Protein AF-A0A399I848-F1 (afdb_monomer_lite)

Structure (mmCIF, N/CA/C/O backbone):
data_AF-A0A399I848-F1
#
_entry.id   AF-A0A399I848-F1
#
loop_
_atom_site.group_PDB
_atom_site.id
_atom_site.type_symbol
_atom_site.label_atom_id
_atom_site.label_alt_id
_atom_site.label_comp_id
_atom_site.label_asym_id
_atom_site.label_entity_id
_atom_site.label_seq_id
_atom_site.pdbx_PDB_ins_code
_atom_site.Cartn_x
_atom_site.Cartn_y
_atom_site.Cartn_z
_atom_site.occupancy
_atom_site.B_iso_or_equiv
_atom_site.auth_seq_id
_atom_site.auth_comp_id
_atom_site.auth_asym_id
_atom_site.auth_atom_id
_atom_site.pdbx_PDB_model_num
ATOM 1 N N . MET A 1 1 ? 2.147 13.692 21.825 1.00 51.28 1 MET A N 1
ATOM 2 C CA . MET A 1 1 ? 1.832 13.628 20.383 1.00 51.28 1 MET A CA 1
ATOM 3 C C . MET A 1 1 ? 2.355 12.307 19.857 1.00 51.28 1 MET A C 1
ATOM 5 O O . MET A 1 1 ? 3.563 12.120 19.776 1.00 51.28 1 MET A O 1
ATOM 9 N N . ASP A 1 2 ? 1.461 11.362 19.598 1.00 71.56 2 ASP A N 1
ATOM 10 C CA . ASP A 1 2 ? 1.793 10.019 19.138 1.00 71.56 2 ASP A CA 1
ATOM 11 C C . ASP A 1 2 ? 2.440 10.056 17.751 1.00 71.56 2 ASP A C 1
ATOM 13 O O . ASP A 1 2 ? 1.867 10.574 16.793 1.00 71.56 2 ASP A O 1
ATOM 17 N N . ARG A 1 3 ? 3.626 9.451 17.615 1.00 71.81 3 ARG A N 1
ATOM 18 C CA . ARG A 1 3 ? 4.385 9.355 16.351 1.00 71.81 3 ARG A CA 1
ATOM 19 C C . ARG A 1 3 ? 3.541 8.842 15.171 1.00 71.81 3 ARG A C 1
ATOM 21 O O . ARG A 1 3 ? 3.789 9.216 14.030 1.00 71.81 3 ARG A O 1
ATOM 28 N N . LYS A 1 4 ? 2.521 8.023 15.448 1.00 74.00 4 LYS A N 1
ATOM 29 C CA . LYS A 1 4 ? 1.585 7.479 14.450 1.00 74.00 4 LYS A CA 1
ATOM 30 C C . LYS A 1 4 ? 0.700 8.556 13.812 1.00 74.00 4 LYS A C 1
ATOM 32 O O . LYS A 1 4 ? 0.450 8.488 12.613 1.00 74.00 4 LYS A O 1
ATOM 37 N N . ASP A 1 5 ? 0.275 9.564 14.572 1.00 77.06 5 ASP A N 1
ATOM 38 C CA . ASP A 1 5 ? -0.583 10.651 14.079 1.00 77.06 5 ASP A CA 1
ATOM 39 C C . ASP A 1 5 ? 0.159 11.546 13.073 1.00 77.06 5 ASP A C 1
ATOM 41 O O . ASP A 1 5 ? -0.379 11.943 12.038 1.00 77.06 5 ASP A O 1
ATOM 45 N N . GLN A 1 6 ? 1.452 11.774 13.316 1.00 80.19 6 GLN A N 1
ATOM 46 C CA . GLN A 1 6 ? 2.313 12.524 12.402 1.00 80.19 6 GLN A CA 1
ATOM 47 C C . GLN A 1 6 ? 2.504 11.791 11.064 1.00 80.19 6 GLN A C 1
ATOM 49 O O . GLN A 1 6 ? 2.496 12.413 9.997 1.00 80.19 6 GLN A O 1
ATOM 54 N N . THR A 1 7 ? 2.615 10.459 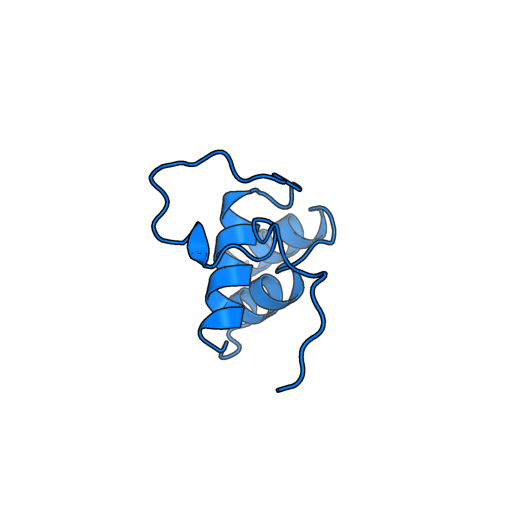11.099 1.00 80.94 7 THR A N 1
ATOM 55 C CA . THR A 1 7 ? 2.656 9.630 9.887 1.00 80.94 7 THR A CA 1
ATOM 56 C C . THR A 1 7 ? 1.333 9.691 9.128 1.00 80.94 7 THR A C 1
ATOM 58 O O . THR A 1 7 ? 1.351 9.871 7.914 1.00 80.94 7 THR A O 1
ATOM 61 N N . ILE A 1 8 ? 0.190 9.625 9.819 1.00 84.06 8 ILE A N 1
ATOM 62 C CA . ILE A 1 8 ? -1.138 9.732 9.191 1.00 84.06 8 ILE A CA 1
ATOM 63 C C . ILE A 1 8 ? -1.281 11.067 8.450 1.00 84.06 8 ILE A C 1
ATOM 65 O O . ILE A 1 8 ? -1.580 11.062 7.256 1.00 84.06 8 ILE A O 1
ATOM 69 N N . LYS A 1 9 ? -0.958 12.192 9.098 1.00 84.56 9 LYS A N 1
ATOM 70 C CA . LYS A 1 9 ? -0.986 13.5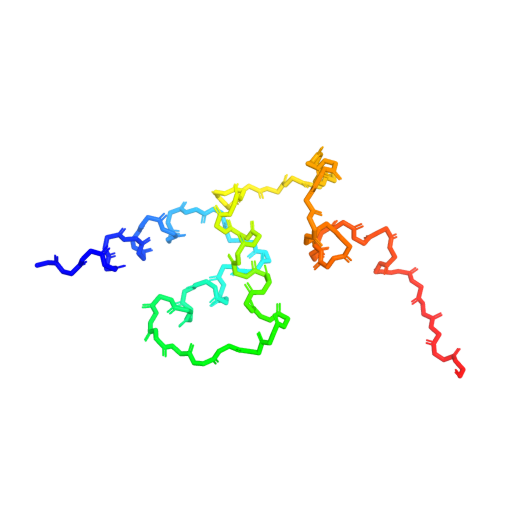27 8.471 1.00 84.56 9 LYS A CA 1
ATOM 71 C C . LYS A 1 9 ? -0.088 13.624 7.237 1.00 84.56 9 LYS A C 1
ATOM 73 O O . LYS A 1 9 ? -0.433 14.274 6.252 1.00 84.56 9 LYS A O 1
ATOM 78 N N . SER A 1 10 ? 1.061 12.952 7.265 1.00 83.19 10 SER A N 1
ATOM 79 C CA . SER A 1 10 ? 1.993 12.911 6.133 1.00 83.19 10 SER A CA 1
ATOM 80 C C . SER A 1 10 ? 1.423 12.098 4.965 1.00 83.19 10 SER A C 1
ATOM 82 O O . SER A 1 10 ? 1.464 12.538 3.820 1.00 83.19 10 SER A O 1
ATOM 84 N N . VAL A 1 11 ? 0.802 10.956 5.265 1.00 83.75 11 VAL A N 1
ATOM 85 C CA . VAL A 1 11 ? 0.134 10.074 4.295 1.00 83.75 11 VAL A CA 1
ATOM 86 C C . VAL A 1 11 ? -1.080 10.733 3.656 1.00 83.75 11 VAL A C 1
ATOM 88 O O . VAL A 1 11 ? -1.388 10.476 2.489 1.00 83.75 11 VAL A O 1
ATOM 91 N N . GLU A 1 12 ? -1.791 11.584 4.391 1.00 80.31 12 GLU A N 1
ATOM 92 C CA . GLU A 1 12 ? -2.920 12.333 3.846 1.00 80.31 12 GLU A CA 1
ATOM 93 C C . GLU A 1 12 ? -2.494 13.276 2.722 1.00 80.31 12 GLU A C 1
ATOM 95 O O . GLU A 1 12 ? -3.197 13.327 1.709 1.00 80.31 12 GLU A O 1
ATOM 100 N N . ARG A 1 13 ? -1.314 13.901 2.843 1.00 82.88 13 ARG A N 1
ATOM 101 C CA . ARG A 1 13 ? -0.724 14.787 1.824 1.00 82.88 13 ARG A CA 1
ATOM 102 C C . ARG A 1 13 ? -0.256 14.051 0.568 1.00 82.88 13 ARG A C 1
ATOM 104 O O . ARG A 1 13 ? -0.115 14.674 -0.479 1.00 82.88 13 ARG A O 1
ATOM 111 N N . TRP A 1 14 ? -0.012 12.745 0.654 1.00 82.19 14 TRP A N 1
ATOM 112 C CA . TRP A 1 14 ? 0.429 11.944 -0.488 1.00 82.19 14 TRP A CA 1
ATOM 113 C C . TRP A 1 14 ? -0.711 11.670 -1.482 1.00 82.19 14 TRP A C 1
ATOM 115 O O . TRP A 1 14 ? -1.884 11.609 -1.075 1.00 82.19 14 TRP A O 1
ATOM 125 N N . PRO A 1 15 ? -0.401 11.444 -2.772 1.00 79.12 15 PRO A N 1
ATOM 126 C CA . PRO A 1 15 ? -1.410 11.185 -3.793 1.00 79.12 15 PRO A CA 1
ATOM 127 C C . PRO A 1 15 ? -2.339 10.022 -3.414 1.00 79.12 15 PRO A C 1
ATOM 129 O O . PRO A 1 15 ? -1.896 8.961 -2.972 1.00 79.12 15 PRO A O 1
ATOM 132 N N . LYS A 1 16 ? -3.656 10.189 -3.598 1.00 65.19 16 LYS A N 1
ATOM 133 C CA . LYS A 1 16 ? -4.622 9.097 -3.390 1.00 65.19 16 LYS A CA 1
ATOM 134 C C . LYS A 1 16 ? -4.437 8.040 -4.480 1.00 65.19 16 LYS A C 1
ATOM 136 O O . LYS A 1 16 ? -4.871 8.242 -5.608 1.00 65.19 16 LYS A O 1
ATOM 141 N N . LYS A 1 17 ? -3.812 6.912 -4.131 1.00 71.62 17 LYS A N 1
ATOM 142 C CA . LYS A 1 17 ? -3.599 5.774 -5.035 1.00 71.62 17 LYS A CA 1
ATOM 143 C C . LYS A 1 17 ? -3.806 4.423 -4.333 1.00 71.62 17 LYS A C 1
ATOM 145 O O . LYS A 1 17 ? -4.109 4.365 -3.136 1.00 71.62 17 LYS A O 1
ATOM 150 N N . VAL A 1 18 ? -3.691 3.329 -5.090 1.00 74.56 18 VAL A N 1
ATOM 151 C CA . VAL A 1 18 ? -3.974 1.958 -4.632 1.00 74.56 18 VAL A CA 1
ATOM 152 C C . VAL A 1 18 ? -3.113 1.612 -3.410 1.00 74.56 18 VAL A C 1
ATOM 154 O O . VAL A 1 18 ? -1.892 1.597 -3.489 1.00 74.56 18 VAL A O 1
ATOM 157 N N . GLY A 1 19 ? -3.750 1.327 -2.269 1.00 77.00 19 GLY A N 1
ATOM 158 C CA . GLY A 1 19 ? -3.066 0.974 -1.016 1.00 77.00 19 GLY A CA 1
ATOM 159 C C . GLY A 1 19 ? -3.062 2.057 0.068 1.00 77.00 19 GLY A C 1
ATOM 160 O O . GLY A 1 19 ? -2.826 1.717 1.224 1.00 77.00 19 GLY A O 1
ATOM 161 N N . LYS A 1 20 ? -3.432 3.313 -0.240 1.00 85.19 20 LYS A N 1
ATOM 162 C CA . LYS A 1 20 ? -3.542 4.388 0.771 1.00 85.19 20 LYS A CA 1
ATOM 163 C C . LYS A 1 20 ? -4.542 4.050 1.877 1.00 85.19 20 LYS A C 1
ATOM 165 O O . LYS A 1 20 ? -4.245 4.221 3.054 1.00 85.19 20 LYS A O 1
ATOM 170 N N . ALA A 1 21 ? -5.722 3.554 1.500 1.00 86.31 21 ALA A N 1
ATOM 171 C CA . ALA A 1 21 ? -6.753 3.160 2.459 1.00 86.31 21 ALA A CA 1
ATOM 172 C C . ALA A 1 21 ? -6.266 2.025 3.372 1.00 86.31 21 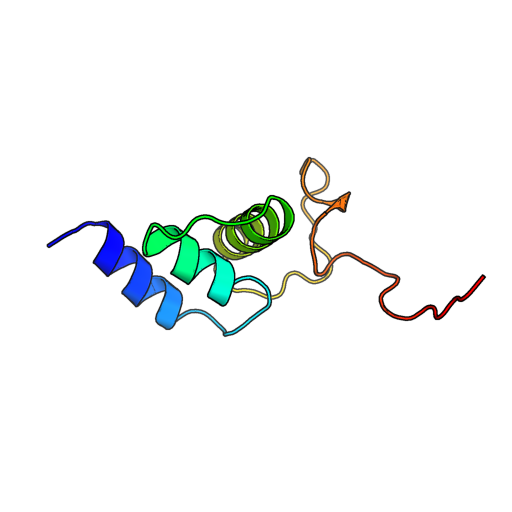ALA A C 1
ATOM 174 O O . ALA A 1 21 ? -6.484 2.070 4.580 1.00 86.31 21 ALA A O 1
ATOM 175 N N . GLU A 1 22 ? -5.543 1.050 2.816 1.00 88.75 22 GLU A N 1
ATOM 176 C CA . GLU A 1 22 ? -4.975 -0.061 3.584 1.00 88.75 22 GLU A CA 1
ATOM 177 C C . GLU A 1 22 ? -3.899 0.437 4.547 1.00 88.75 22 GLU A C 1
ATOM 179 O O . GLU A 1 22 ? -3.871 0.027 5.702 1.00 88.75 22 GLU A O 1
ATOM 184 N N . TYR A 1 23 ? -3.057 1.371 4.102 1.00 87.88 23 TYR A N 1
ATOM 185 C CA . TYR A 1 23 ? -2.014 1.957 4.936 1.00 87.88 23 TYR A CA 1
ATOM 186 C C . TYR A 1 23 ? -2.588 2.801 6.078 1.00 87.88 23 TYR A C 1
ATOM 188 O O . TYR A 1 23 ? -2.191 2.641 7.227 1.00 87.88 23 TYR A O 1
ATOM 196 N N . LEU A 1 24 ? -3.606 3.622 5.808 1.00 88.62 24 LEU A N 1
ATOM 197 C CA . LEU A 1 24 ? -4.317 4.362 6.854 1.00 88.62 24 LEU A CA 1
ATOM 198 C C . LEU A 1 24 ? -4.990 3.420 7.860 1.00 88.62 24 LEU A C 1
ATOM 200 O O . LEU A 1 24 ? -4.945 3.669 9.063 1.00 88.62 24 LEU A O 1
ATOM 204 N N . ARG A 1 25 ? -5.581 2.316 7.388 1.00 88.81 25 ARG A N 1
ATOM 205 C CA . ARG A 1 25 ? -6.141 1.275 8.258 1.00 88.81 25 ARG A CA 1
ATOM 206 C C . ARG A 1 25 ? -5.064 0.606 9.118 1.00 88.81 25 ARG A C 1
ATOM 208 O O . ARG A 1 25 ? -5.298 0.417 10.308 1.00 88.81 25 ARG A O 1
ATOM 215 N N . HIS A 1 26 ? -3.884 0.329 8.557 1.00 89.31 26 HIS A N 1
ATOM 216 C CA . HIS A 1 26 ? -2.735 -0.192 9.305 1.00 89.31 26 HIS A CA 1
ATOM 217 C C . HIS A 1 26 ? -2.320 0.757 10.435 1.00 89.31 26 HIS A C 1
ATOM 219 O O . HIS A 1 26 ? -2.185 0.338 11.582 1.00 89.31 26 HIS A O 1
ATOM 225 N N . LEU A 1 27 ? -2.169 2.048 10.118 1.00 86.50 27 LEU A N 1
ATOM 226 C CA . LEU A 1 27 ? -1.750 3.077 11.074 1.00 86.50 27 LEU A CA 1
ATOM 227 C C . LEU A 1 27 ? -2.771 3.278 12.202 1.00 86.50 27 LEU A C 1
ATOM 229 O O . LEU A 1 27 ? -2.382 3.544 13.338 1.00 86.50 27 LEU A O 1
ATOM 233 N N . LYS A 1 28 ? -4.062 3.078 11.910 1.00 87.31 28 LYS A N 1
ATOM 234 C CA . LYS A 1 28 ? -5.155 3.073 12.896 1.00 87.31 28 LYS A CA 1
ATOM 235 C C . LYS A 1 28 ? -5.224 1.793 13.744 1.00 87.31 28 LYS A C 1
ATOM 237 O O . LYS A 1 28 ? -6.067 1.709 14.628 1.00 87.31 28 LYS A O 1
ATOM 242 N N . GLY A 1 29 ? -4.367 0.800 13.493 1.00 86.69 29 GLY A N 1
ATOM 243 C CA . GLY A 1 29 ? -4.342 -0.468 14.231 1.00 86.69 29 GLY A CA 1
ATOM 244 C C . GLY A 1 29 ? -5.380 -1.496 13.769 1.00 86.69 29 GLY A C 1
ATOM 245 O O . GLY A 1 29 ? -5.611 -2.484 14.463 1.00 86.69 29 GLY A O 1
ATOM 246 N N . ALA A 1 30 ? -6.007 -1.300 12.606 1.00 87.56 30 ALA A N 1
ATOM 247 C CA . ALA A 1 30 ? -6.950 -2.271 12.065 1.00 87.56 30 ALA A CA 1
ATOM 248 C C . ALA A 1 30 ? -6.224 -3.527 11.552 1.00 87.56 30 ALA A C 1
ATOM 250 O O . ALA A 1 30 ? -5.130 -3.454 10.984 1.00 87.56 30 ALA A O 1
ATOM 251 N N . ARG A 1 31 ? -6.865 -4.694 11.697 1.00 87.69 31 ARG A N 1
ATOM 252 C CA . ARG A 1 31 ? -6.365 -5.951 11.123 1.00 87.69 31 ARG A CA 1
ATOM 253 C C . ARG A 1 31 ? -6.549 -5.929 9.609 1.00 87.69 31 ARG A C 1
ATOM 255 O O . ARG A 1 31 ? -7.650 -5.710 9.109 1.00 87.69 31 ARG A O 1
ATOM 262 N N . LEU A 1 32 ? -5.462 -6.170 8.886 1.00 87.06 32 LEU A N 1
ATOM 263 C CA . LEU A 1 32 ? -5.443 -6.219 7.427 1.00 87.06 32 LEU A CA 1
ATOM 264 C C . LEU A 1 32 ? -5.276 -7.660 6.962 1.00 87.06 32 LEU A C 1
ATOM 266 O O . LEU A 1 32 ? -4.546 -8.443 7.567 1.00 87.06 32 LEU A O 1
ATOM 270 N N . THR A 1 33 ? -5.929 -8.003 5.855 1.00 89.12 33 THR A N 1
ATOM 271 C CA . THR A 1 33 ? -5.661 -9.261 5.154 1.00 89.12 33 THR A CA 1
ATOM 272 C C . THR A 1 33 ? -4.267 -9.219 4.524 1.00 89.12 33 THR A C 1
ATOM 274 O O . THR A 1 33 ? -3.716 -8.144 4.278 1.00 89.12 33 THR A O 1
ATOM 277 N N . ARG A 1 34 ? -3.685 -10.381 4.203 1.00 85.38 34 ARG A N 1
ATOM 278 C CA . ARG A 1 34 ? -2.352 -10.456 3.575 1.00 85.38 34 ARG A CA 1
ATOM 279 C C . ARG A 1 34 ? -2.244 -9.565 2.330 1.00 85.38 34 ARG A C 1
ATOM 281 O O . ARG A 1 34 ? -1.280 -8.821 2.188 1.00 85.38 34 ARG A O 1
ATOM 288 N N . GLY A 1 35 ? -3.255 -9.584 1.459 1.00 84.06 35 GLY A N 1
ATOM 289 C CA . GLY A 1 35 ? -3.285 -8.737 0.261 1.00 84.06 35 GLY A CA 1
ATOM 290 C C . GLY A 1 35 ? -3.354 -7.240 0.578 1.00 84.06 35 GLY A C 1
ATOM 291 O O . GLY A 1 35 ? -2.692 -6.438 -0.076 1.00 84.06 35 GLY A O 1
ATOM 292 N N . ALA A 1 36 ? -4.113 -6.858 1.605 1.00 86.06 36 ALA A N 1
ATOM 293 C CA . ALA A 1 36 ? -4.205 -5.482 2.077 1.00 86.06 36 ALA A CA 1
ATOM 294 C C . ALA A 1 36 ? -2.881 -4.978 2.675 1.00 86.06 36 ALA A C 1
ATOM 296 O O . ALA A 1 36 ? -2.444 -3.869 2.366 1.00 86.06 36 ALA A O 1
ATOM 297 N N . ALA A 1 37 ? -2.200 -5.819 3.458 1.00 87.62 37 ALA A N 1
ATOM 298 C CA . ALA A 1 37 ? -0.890 -5.515 4.025 1.00 87.62 37 ALA A CA 1
ATOM 299 C C . ALA A 1 37 ? 0.174 -5.296 2.933 1.00 87.62 37 ALA A C 1
ATOM 301 O O . ALA A 1 37 ? 0.955 -4.351 3.017 1.00 87.62 37 ALA A O 1
ATOM 302 N N . ILE A 1 38 ? 0.160 -6.108 1.868 1.00 86.81 38 ILE A N 1
ATOM 303 C CA . ILE A 1 38 ? 1.064 -5.931 0.720 1.00 86.81 38 ILE A CA 1
ATOM 304 C C . ILE A 1 38 ? 0.807 -4.584 0.036 1.00 86.81 38 ILE A C 1
ATOM 306 O O . ILE A 1 38 ? 1.746 -3.826 -0.195 1.00 86.81 38 ILE A O 1
ATOM 310 N N . LYS A 1 39 ? -0.460 -4.237 -0.231 1.00 85.62 39 LYS A N 1
ATOM 311 C CA . LYS A 1 39 ? -0.822 -2.942 -0.835 1.00 85.62 39 LYS A CA 1
ATOM 312 C C . LYS A 1 39 ? -0.376 -1.762 0.034 1.00 85.62 39 LYS A C 1
ATOM 314 O O . LYS A 1 39 ? 0.177 -0.803 -0.496 1.00 85.62 39 LYS A O 1
ATOM 319 N N . ALA A 1 40 ? -0.583 -1.850 1.348 1.00 87.81 40 ALA A N 1
ATOM 320 C CA . ALA A 1 40 ? -0.146 -0.842 2.309 1.00 87.81 40 ALA A CA 1
ATOM 321 C C . ALA A 1 40 ? 1.382 -0.659 2.290 1.00 87.81 40 ALA A C 1
ATOM 323 O O . ALA A 1 40 ? 1.865 0.468 2.221 1.00 87.81 40 ALA A O 1
ATOM 324 N N . LYS A 1 41 ? 2.142 -1.763 2.280 1.00 86.50 41 LYS A N 1
ATOM 325 C CA . LYS A 1 41 ? 3.610 -1.730 2.268 1.00 86.50 41 LYS A CA 1
ATOM 326 C C . LYS A 1 41 ? 4.176 -1.212 0.949 1.00 86.50 41 LYS A C 1
ATOM 328 O O . LYS A 1 41 ? 5.126 -0.436 0.957 1.00 86.50 41 LYS A O 1
ATOM 333 N N . CYS A 1 42 ? 3.580 -1.596 -0.180 1.00 82.56 42 CYS A N 1
ATOM 334 C CA . CYS A 1 42 ? 3.946 -1.040 -1.480 1.00 82.56 42 CYS A CA 1
ATOM 335 C C . CYS A 1 42 ? 3.674 0.468 -1.534 1.00 82.56 42 CYS A C 1
ATOM 337 O O . CYS A 1 42 ? 4.517 1.198 -2.035 1.00 82.56 42 CYS A O 1
ATOM 339 N N . TYR A 1 43 ? 2.542 0.931 -0.992 1.00 85.06 43 TYR A N 1
ATOM 340 C CA . TYR A 1 43 ? 2.197 2.355 -0.936 1.00 85.06 43 TYR A CA 1
ATOM 341 C C . TYR A 1 43 ? 3.175 3.165 -0.067 1.00 85.06 43 TYR A C 1
ATOM 343 O O . TYR A 1 43 ? 3.591 4.249 -0.468 1.00 85.06 43 TYR A O 1
ATOM 351 N N . GLU A 1 44 ? 3.587 2.620 1.083 1.00 85.75 44 GLU A N 1
ATOM 352 C CA . GLU A 1 44 ? 4.652 3.194 1.918 1.00 85.75 44 GLU A CA 1
ATOM 353 C C . GLU A 1 44 ? 5.988 3.276 1.162 1.00 85.75 44 GLU A C 1
ATOM 355 O O . GLU A 1 44 ? 6.631 4.320 1.165 1.00 85.75 44 GLU A O 1
ATOM 360 N N . CYS A 1 45 ? 6.382 2.196 0.478 1.00 83.88 45 CYS A N 1
ATOM 361 C CA . CYS A 1 45 ? 7.656 2.096 -0.238 1.00 83.88 45 CYS A CA 1
ATOM 362 C C . CYS A 1 45 ? 7.814 3.142 -1.349 1.00 83.88 45 CYS A C 1
ATOM 364 O O . CYS A 1 45 ? 8.918 3.620 -1.585 1.00 83.88 45 CYS A O 1
ATOM 366 N N . VAL A 1 46 ? 6.727 3.464 -2.053 1.00 79.25 46 VAL A N 1
ATOM 367 C CA . VAL A 1 46 ? 6.737 4.406 -3.186 1.00 79.25 46 VAL A CA 1
ATOM 368 C C . VAL A 1 46 ? 6.384 5.834 -2.772 1.00 79.25 46 VAL A C 1
ATOM 370 O O . VAL A 1 46 ? 6.229 6.687 -3.636 1.00 79.25 46 VAL A O 1
ATOM 373 N N . GLY A 1 47 ? 6.174 6.106 -1.479 1.00 79.31 47 GLY A N 1
ATOM 374 C CA . GLY A 1 47 ? 5.830 7.453 -1.009 1.00 79.31 47 GLY A CA 1
ATOM 375 C C . GLY A 1 47 ? 4.508 8.000 -1.567 1.00 79.31 47 GLY A C 1
ATOM 376 O O . GLY A 1 47 ? 4.314 9.210 -1.644 1.00 79.31 47 GLY A O 1
ATOM 377 N N . GLY A 1 48 ? 3.596 7.125 -2.004 1.00 71.50 48 GLY A N 1
ATOM 378 C CA . GLY A 1 48 ? 2.365 7.516 -2.700 1.00 71.50 48 GLY A CA 1
ATOM 379 C C . GLY A 1 48 ? 2.527 7.895 -4.181 1.00 71.50 48 GLY A C 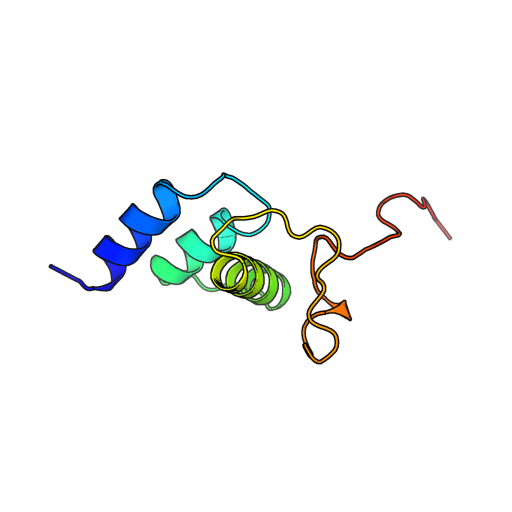1
ATOM 380 O O . GLY A 1 48 ? 1.557 8.335 -4.804 1.00 71.50 48 GLY A O 1
ATOM 381 N N . GLU A 1 49 ? 3.697 7.693 -4.787 1.00 67.56 49 GLU A N 1
ATOM 382 C CA . GLU A 1 49 ? 3.885 7.847 -6.232 1.00 67.56 49 GLU A CA 1
ATOM 383 C C . GLU A 1 49 ? 3.391 6.626 -7.030 1.00 67.56 49 GLU A C 1
ATOM 385 O O . GLU A 1 49 ? 3.265 5.516 -6.516 1.00 67.56 49 GLU A O 1
ATOM 390 N N . ASP A 1 50 ? 3.039 6.845 -8.304 1.00 61.19 50 ASP A N 1
ATOM 391 C CA . ASP A 1 50 ? 2.652 5.755 -9.215 1.00 61.19 50 ASP A CA 1
ATOM 392 C C . ASP A 1 50 ? 3.924 5.368 -9.950 1.00 61.19 50 ASP A C 1
ATOM 394 O O . ASP A 1 50 ? 4.351 6.056 -10.869 1.00 61.19 50 ASP A O 1
ATOM 398 N N . THR A 1 51 ? 4.574 4.314 -9.474 1.00 64.44 51 THR A N 1
ATOM 399 C CA . THR A 1 51 ? 5.716 3.716 -10.163 1.00 64.44 51 THR A CA 1
ATOM 400 C C . THR A 1 51 ? 5.210 2.519 -10.955 1.00 64.4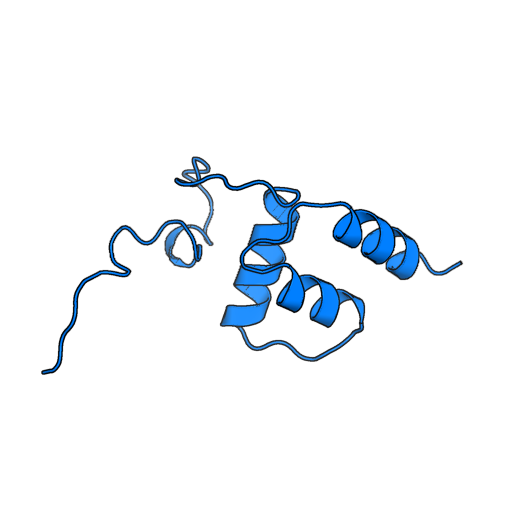4 51 THR A C 1
ATOM 402 O O . THR A 1 51 ? 5.490 1.368 -10.621 1.00 64.44 51 THR A O 1
ATOM 405 N N . ARG A 1 52 ? 4.374 2.773 -11.971 1.00 69.25 52 ARG A N 1
ATOM 406 C CA . ARG A 1 52 ? 4.015 1.769 -12.981 1.00 69.25 52 ARG A CA 1
ATOM 407 C C . ARG A 1 52 ? 4.977 1.866 -14.167 1.00 69.25 52 ARG A C 1
ATOM 409 O O . ARG A 1 52 ? 4.944 2.878 -14.863 1.00 69.25 52 ARG A O 1
ATOM 416 N N . PRO A 1 53 ? 5.765 0.818 -14.465 1.00 69.75 53 PRO A N 1
ATOM 417 C CA . PRO A 1 53 ? 6.014 -0.396 -13.678 1.00 69.75 53 PRO A CA 1
ATOM 418 C C . PRO A 1 53 ? 7.008 -0.167 -12.525 1.00 69.75 53 PRO A C 1
ATOM 420 O O . PRO A 1 53 ? 7.844 0.735 -12.558 1.00 69.75 53 PRO A O 1
ATOM 423 N N . CYS A 1 54 ? 6.945 -1.017 -11.495 1.00 71.75 54 CYS A N 1
ATOM 424 C CA . CYS A 1 54 ? 7.872 -0.920 -10.369 1.00 71.75 54 CYS A CA 1
ATOM 425 C C . CYS A 1 54 ? 9.251 -1.443 -10.802 1.00 71.75 54 CYS A C 1
ATOM 427 O O . CYS A 1 54 ? 9.423 -2.639 -11.072 1.00 71.75 54 CYS A O 1
ATOM 429 N N . ASN A 1 55 ? 10.256 -0.566 -10.835 1.00 70.88 55 ASN A N 1
ATOM 430 C CA . ASN A 1 55 ? 11.594 -0.893 -11.350 1.00 70.88 55 ASN A CA 1
ATOM 431 C C . ASN A 1 55 ? 12.494 -1.653 -10.363 1.00 70.88 55 ASN A C 1
ATOM 433 O O . ASN A 1 55 ? 13.595 -2.060 -10.723 1.00 70.88 55 ASN A O 1
ATOM 437 N N . ILE A 1 56 ? 12.028 -1.935 -9.143 1.00 77.00 56 ILE A N 1
ATOM 438 C CA . ILE A 1 56 ? 12.817 -2.664 -8.141 1.00 77.00 56 ILE A CA 1
ATOM 439 C C . ILE A 1 56 ? 12.843 -4.156 -8.503 1.00 77.00 56 ILE A C 1
ATOM 441 O O . ILE A 1 56 ? 11.933 -4.908 -8.159 1.00 77.00 56 ILE A O 1
ATOM 445 N N . ALA A 1 57 ? 13.869 -4.591 -9.237 1.00 70.94 57 ALA A N 1
ATOM 446 C CA . ALA A 1 57 ? 13.987 -5.961 -9.747 1.00 70.94 57 ALA A CA 1
ATOM 447 C C . ALA A 1 57 ? 14.083 -7.024 -8.639 1.00 70.94 57 ALA A C 1
ATOM 449 O O . ALA A 1 57 ? 13.490 -8.089 -8.767 1.00 70.94 57 ALA A O 1
ATOM 450 N N . ILE A 1 58 ? 14.756 -6.704 -7.533 1.00 79.88 58 ILE A N 1
ATOM 451 C CA . ILE A 1 58 ? 15.019 -7.631 -6.419 1.00 79.88 58 ILE A CA 1
ATOM 452 C C . ILE A 1 58 ? 13.889 -7.702 -5.377 1.00 79.88 58 ILE A C 1
ATOM 454 O O . ILE A 1 58 ? 14.021 -8.369 -4.353 1.00 79.88 58 ILE A O 1
ATOM 458 N N . CYS A 1 59 ? 12.779 -6.987 -5.580 1.00 78.94 59 CYS A N 1
ATOM 459 C CA . CYS A 1 59 ? 11.711 -6.937 -4.586 1.00 78.94 59 CYS A CA 1
ATOM 460 C C . CYS A 1 59 ? 10.903 -8.242 -4.578 1.00 78.94 59 CYS A C 1
ATOM 462 O O . CYS A 1 59 ? 10.171 -8.532 -5.523 1.00 78.94 59 CYS A O 1
ATOM 464 N N . ALA A 1 60 ? 10.939 -8.979 -3.465 1.00 79.62 60 ALA A N 1
ATOM 465 C CA . ALA A 1 60 ? 10.145 -10.199 -3.268 1.00 79.62 60 ALA A CA 1
ATOM 466 C C . ALA A 1 60 ? 8.620 -9.971 -3.367 1.00 79.62 60 ALA A C 1
ATOM 468 O O . ALA A 1 60 ? 7.855 -10.899 -3.625 1.00 79.62 60 ALA A O 1
ATOM 469 N N . LEU A 1 61 ? 8.160 -8.727 -3.184 1.00 78.56 61 LEU A N 1
ATOM 470 C CA . LEU A 1 61 ? 6.750 -8.340 -3.306 1.00 78.56 61 LEU A CA 1
ATOM 471 C C . LEU A 1 61 ? 6.361 -7.899 -4.725 1.00 78.56 61 LEU A C 1
ATOM 473 O O . LEU A 1 61 ? 5.179 -7.680 -4.981 1.00 78.56 61 LEU A O 1
ATOM 477 N N . LYS A 1 62 ? 7.314 -7.797 -5.662 1.00 75.44 62 LYS A N 1
ATOM 478 C CA . LYS A 1 62 ? 7.065 -7.419 -7.060 1.00 75.44 62 LYS A CA 1
ATOM 479 C C . LYS A 1 62 ? 5.979 -8.250 -7.770 1.00 75.44 62 LYS A C 1
ATOM 481 O O . LYS A 1 62 ? 5.141 -7.620 -8.417 1.00 75.44 62 LYS A O 1
ATOM 486 N N . PRO A 1 63 ? 5.897 -9.592 -7.632 1.00 77.81 63 PRO A N 1
ATOM 487 C CA . PRO A 1 63 ? 4.805 -10.371 -8.237 1.00 77.81 63 PRO A CA 1
ATOM 488 C C . PRO A 1 63 ? 3.427 -10.079 -7.622 1.00 77.81 63 PRO A C 1
ATOM 490 O O . PRO A 1 63 ? 2.404 -10.280 -8.266 1.00 77.81 63 PRO A O 1
ATOM 493 N N . TYR A 1 64 ? 3.386 -9.556 -6.395 1.00 77.31 64 TYR A N 1
ATOM 494 C CA . TYR A 1 64 ? 2.151 -9.195 -5.692 1.00 77.31 64 TYR A CA 1
ATOM 495 C C . TYR A 1 64 ? 1.839 -7.693 -5.767 1.00 77.31 64 TYR A C 1
ATOM 497 O O . TYR A 1 64 ? 0.877 -7.220 -5.157 1.00 77.31 64 TYR A O 1
ATOM 505 N N . CYS A 1 65 ? 2.657 -6.930 -6.495 1.00 73.56 65 CYS A N 1
ATOM 506 C CA . CYS A 1 65 ? 2.535 -5.488 -6.598 1.00 73.56 65 CYS A CA 1
ATOM 507 C C . CYS A 1 65 ? 1.259 -5.139 -7.387 1.00 73.56 65 CYS A C 1
ATOM 509 O O . CYS A 1 65 ? 1.115 -5.564 -8.536 1.00 73.56 65 CYS A O 1
ATOM 511 N N . PRO A 1 66 ? 0.320 -4.357 -6.820 1.00 72.75 66 PRO A N 1
ATOM 512 C CA . PRO A 1 66 ? -1.016 -4.197 -7.400 1.00 72.75 66 PRO A CA 1
ATOM 513 C C . PRO A 1 66 ? -1.026 -3.420 -8.726 1.00 72.75 66 PRO A C 1
ATOM 515 O O . PRO A 1 66 ? -2.032 -3.425 -9.424 1.00 72.75 66 PRO A O 1
ATOM 518 N N . TRP A 1 67 ? 0.087 -2.777 -9.073 1.00 72.06 67 TRP A N 1
ATOM 519 C CA . TRP A 1 67 ? 0.265 -1.923 -10.246 1.00 72.06 67 TRP A CA 1
ATOM 520 C C . TRP A 1 67 ? 1.108 -2.591 -11.340 1.00 72.06 67 TRP A C 1
ATOM 522 O O . TRP A 1 67 ? 1.149 -2.109 -12.463 1.00 72.06 67 TRP A O 1
ATOM 532 N N . ASN A 1 68 ? 1.803 -3.684 -11.004 1.00 67.44 68 ASN A N 1
ATOM 533 C CA . ASN A 1 68 ? 2.728 -4.377 -11.902 1.00 67.44 68 ASN A CA 1
ATOM 534 C C . ASN A 1 68 ? 2.059 -5.544 -12.648 1.00 67.44 68 ASN A C 1
ATOM 536 O O . ASN A 1 68 ? 2.735 -6.293 -13.352 1.00 67.44 68 ASN A O 1
ATOM 540 N N . ARG A 1 69 ? 0.738 -5.722 -12.494 1.00 59.38 69 ARG A N 1
ATOM 541 C CA . ARG A 1 69 ? -0.012 -6.656 -13.334 1.00 59.38 69 ARG A CA 1
ATOM 542 C C . ARG A 1 69 ? -0.145 -6.040 -14.720 1.00 59.38 69 ARG A C 1
ATOM 544 O O . ARG A 1 69 ? -0.862 -5.060 -14.886 1.00 59.38 69 ARG A O 1
ATOM 551 N N . LYS A 1 70 ? 0.523 -6.643 -15.704 1.00 52.34 70 LYS A N 1
ATOM 552 C CA . LYS A 1 70 ? 0.224 -6.413 -17.124 1.00 52.34 70 LYS A CA 1
ATOM 553 C C . LYS A 1 70 ? -1.158 -6.952 -17.527 1.00 52.34 70 LYS A C 1
ATOM 555 O O . LYS A 1 70 ? -1.623 -6.615 -18.601 1.00 52.34 70 LYS A O 1
ATOM 560 N N . ASP A 1 71 ? -1.813 -7.711 -16.646 1.00 41.88 71 ASP A N 1
ATOM 561 C CA . ASP A 1 71 ? -3.073 -8.399 -16.912 1.00 41.88 71 ASP A CA 1
ATOM 562 C C . ASP A 1 71 ? -4.160 -8.072 -15.866 1.00 41.88 71 ASP A C 1
ATOM 564 O O . ASP A 1 71 ? -4.528 -8.874 -15.016 1.00 41.88 71 ASP A O 1
ATOM 568 N N . CYS A 1 72 ? -4.652 -6.835 -15.841 1.00 39.78 72 CYS A N 1
ATOM 569 C CA . CYS A 1 72 ? -5.989 -6.574 -15.288 1.00 39.78 72 CYS A CA 1
ATOM 570 C C . CYS A 1 72 ? -6.881 -6.167 -16.456 1.00 39.78 72 CYS A C 1
ATOM 572 O O . CYS A 1 72 ? -7.369 -5.040 -16.530 1.00 39.78 72 CYS A O 1
ATOM 574 N N . GLY A 1 73 ? -6.952 -7.105 -17.398 1.00 39.22 73 GLY A N 1
ATOM 575 C CA . GLY A 1 73 ? -7.542 -6.983 -18.713 1.00 39.22 73 GLY A CA 1
ATOM 576 C C . GLY A 1 73 ? -7.468 -8.284 -19.515 1.00 39.22 73 GLY A C 1
ATOM 577 O O . GLY A 1 73 ? -7.397 -8.188 -20.730 1.00 39.22 73 GLY A O 1
ATOM 578 N N . GLU A 1 74 ? -7.547 -9.460 -18.881 1.00 34.53 74 GLU A N 1
ATOM 579 C CA . GLU A 1 74 ? -8.185 -10.615 -19.511 1.00 34.53 74 GLU A CA 1
ATOM 580 C C . GLU A 1 74 ? -9.321 -11.132 -18.622 1.00 34.53 74 GLU A C 1
ATOM 582 O O . GLU A 1 74 ? -9.220 -11.331 -17.410 1.00 34.53 74 GLU A O 1
ATOM 587 N N . THR A 1 75 ? -10.467 -11.234 -19.273 1.00 39.81 75 THR A N 1
ATOM 588 C CA . THR A 1 75 ? -11.667 -11.940 -18.860 1.00 39.81 75 THR A CA 1
ATOM 589 C C . THR A 1 75 ? -11.448 -13.435 -19.094 1.00 39.81 75 THR A C 1
ATOM 591 O O . THR A 1 75 ? -11.072 -13.814 -20.193 1.00 39.81 75 THR A O 1
ATOM 594 N N . GLY A 1 76 ? -11.799 -14.268 -18.118 1.00 33.62 76 GLY A N 1
ATOM 595 C CA . GLY A 1 76 ? -12.093 -15.703 -18.267 1.00 33.62 76 GLY A CA 1
ATOM 596 C C . GLY A 1 76 ? -12.467 -16.235 -16.876 1.00 33.62 76 GLY A C 1
ATOM 597 O O . GLY A 1 76 ? -11.727 -15.982 -15.933 1.00 33.62 76 GLY A O 1
ATOM 598 N N . LYS A 1 77 ? -13.629 -16.827 -16.556 1.00 35.00 77 LYS A N 1
ATOM 599 C CA . LYS A 1 77 ? -14.424 -17.827 -17.287 1.00 35.00 77 LYS A CA 1
ATOM 600 C C . LYS A 1 77 ? -13.512 -18.765 -18.064 1.00 35.00 77 LYS A C 1
ATOM 602 O O . LYS A 1 77 ? -13.178 -18.453 -19.194 1.00 35.00 77 LYS A O 1
ATOM 607 N N . GLU A 1 78 ? -13.083 -19.839 -17.412 1.00 37.41 78 GLU A N 1
ATOM 608 C CA . GLU A 1 78 ? -13.661 -21.188 -17.534 1.00 37.41 78 GLU A CA 1
ATOM 609 C C . GLU A 1 78 ? -13.351 -21.995 -16.265 1.00 37.41 78 GLU A C 1
ATOM 611 O O . GLU A 1 78 ? -12.260 -21.791 -15.684 1.00 37.41 78 GLU A O 1
#

Radius of gyration: 14.09 Å; chains: 1; bounding box: 29×36×40 Å

Foldseek 3Di:
DDPLVVVLVQLVPAADDFLSVLLNCVSVVHDDDPLSVLRVVLCVVCSNDLPVVDPPPPDPCNVSHPRPPPPPDDDDDD

Secondary structure (DSSP, 8-state):
--HHHHHHHHHHHS---TTHHHHHHHHTT----HHHHHHHHHHHHTTT--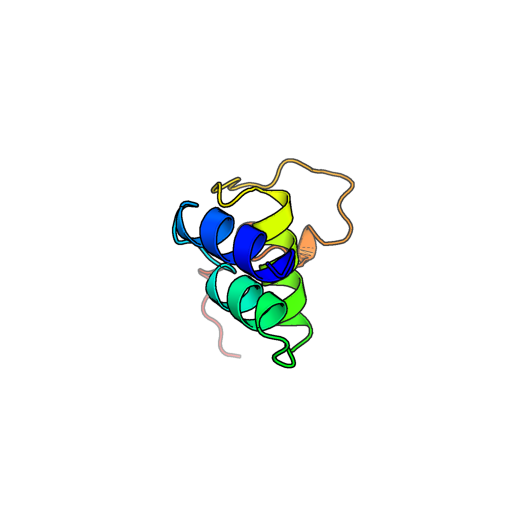-SS---TT-TTGGG-TT--S-S------

Sequence (78 aa):
MDRKDQTIKSVERWPKKVGKAEYLRHLKGARLTRGAAIKAKCYECVGGEDTRPCNIAICALKPYCPWNRKDCGETGKE

pLDDT: mean 74.47, std 14.98, range [33.62, 89.31]